Protein AF-A0A238KY26-F1 (afdb_monomer_lite)

Radius of gyration: 12.62 Å; chains: 1; bounding box: 28×30×28 Å

Secondary structure (DSSP, 8-state):
---------EEEE-GGGHHHHHHHHH-SB-TTS-B-TTTTT-EEEE-TT--

pLDDT: mean 88.8, std 15.07, range [42.94, 98.44]

InterPro domains:
  IPR018774 Bacteriophage Mu, GpT [PF10124] (8-50)

Sequence (51 aa):
MAAHWGWPNLLVVRPSLENAGRKLLNSEYVAGGETNEWKGSAELLVVLWLA

Structure (mmCIF, N/CA/C/O backbone):
data_AF-A0A238KY26-F1
#
_entry.id   AF-A0A238KY26-F1
#
loop_
_atom_site.group_PDB
_atom_site.id
_atom_site.type_symbol
_atom_site.label_atom_id
_atom_site.label_alt_id
_atom_site.label_comp_id
_atom_site.label_asym_id
_atom_site.label_entity_id
_atom_site.label_seq_id
_atom_site.pdbx_PDB_ins_code
_atom_site.Cartn_x
_atom_site.Cartn_y
_atom_site.Cartn_z
_atom_site.occupancy
_atom_site.B_iso_or_equiv
_atom_site.auth_seq_id
_atom_site.auth_comp_id
_atom_site.auth_asym_id
_atom_site.auth_atom_id
_atom_site.pdbx_PDB_model_num
ATOM 1 N N . MET A 1 1 ? -13.990 -23.525 -12.037 1.00 47.75 1 MET A N 1
ATOM 2 C CA . MET A 1 1 ? -13.683 -22.223 -11.410 1.00 47.75 1 MET A CA 1
ATOM 3 C C . MET A 1 1 ? -12.452 -22.439 -10.552 1.00 47.75 1 MET A C 1
ATOM 5 O O . MET A 1 1 ? -12.569 -22.962 -9.454 1.00 47.75 1 MET A O 1
ATOM 9 N N . ALA A 1 2 ? -11.269 -22.269 -11.140 1.00 42.94 2 ALA A N 1
ATOM 10 C CA . ALA A 1 2 ? -10.027 -22.693 -10.507 1.00 42.94 2 ALA A CA 1
ATOM 11 C C . ALA A 1 2 ? -9.664 -21.724 -9.376 1.00 42.94 2 ALA A C 1
ATOM 13 O O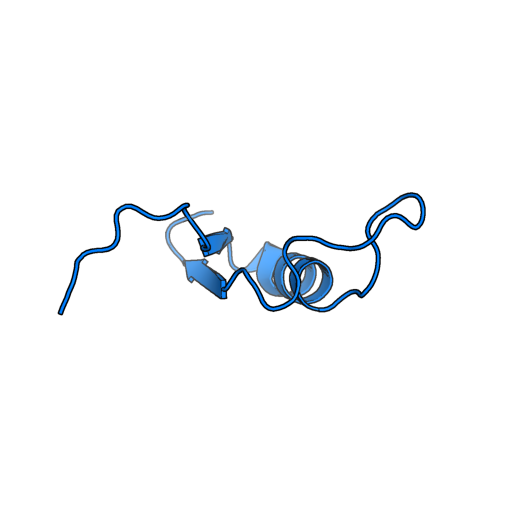 . ALA A 1 2 ? -9.535 -20.523 -9.613 1.00 42.94 2 ALA A O 1
ATOM 14 N N . ALA A 1 3 ? -9.471 -22.260 -8.170 1.00 55.81 3 ALA A N 1
ATOM 15 C CA . ALA A 1 3 ? -8.608 -21.640 -7.180 1.00 55.81 3 ALA A CA 1
ATOM 16 C C . ALA A 1 3 ? -7.202 -21.623 -7.793 1.00 55.81 3 ALA A C 1
ATOM 18 O O . ALA A 1 3 ? -6.464 -22.605 -7.731 1.00 55.81 3 ALA A O 1
ATOM 19 N N . HIS A 1 4 ? -6.890 -20.550 -8.517 1.00 55.72 4 HIS A N 1
ATOM 20 C CA . HIS A 1 4 ? -5.551 -20.317 -9.011 1.00 55.72 4 HIS A CA 1
ATOM 21 C C . HIS A 1 4 ? -4.716 -20.015 -7.771 1.00 55.72 4 HIS A C 1
ATOM 23 O O . HIS A 1 4 ? -4.916 -19.008 -7.104 1.00 55.72 4 HIS A O 1
ATOM 29 N N . TRP A 1 5 ? -3.782 -20.893 -7.431 1.00 54.56 5 TRP A N 1
ATOM 30 C CA . TRP A 1 5 ? -2.760 -20.621 -6.415 1.00 54.56 5 TRP A CA 1
ATOM 31 C C . TRP A 1 5 ? -1.729 -19.594 -6.934 1.00 54.56 5 TRP A C 1
ATOM 33 O O . TRP A 1 5 ? -0.537 -19.682 -6.648 1.00 54.56 5 TRP A O 1
ATOM 43 N N . GLY A 1 6 ? -2.183 -18.669 -7.791 1.00 54.59 6 GLY A N 1
ATOM 44 C CA . GLY A 1 6 ? -1.389 -17.585 -8.338 1.00 54.59 6 GLY A CA 1
ATOM 45 C C . GLY A 1 6 ? -1.143 -16.551 -7.257 1.00 54.59 6 GLY A C 1
ATOM 46 O O . GLY A 1 6 ? -1.808 -16.529 -6.225 1.00 54.59 6 GLY A O 1
ATOM 47 N N . TRP A 1 7 ? -0.093 -15.784 -7.481 1.00 63.16 7 TRP A N 1
ATOM 48 C CA . TRP A 1 7 ? 0.561 -14.931 -6.507 1.00 63.16 7 TRP A CA 1
ATOM 49 C C . TRP A 1 7 ? -0.416 -14.075 -5.687 1.00 63.16 7 TRP A C 1
ATOM 51 O O . TRP A 1 7 ? -1.504 -13.750 -6.159 1.00 63.16 7 TRP A O 1
ATOM 61 N N . PRO A 1 8 ? -0.074 -13.726 -4.434 1.00 69.81 8 PRO A N 1
ATOM 62 C CA . PRO A 1 8 ? -0.895 -12.811 -3.660 1.00 69.81 8 PRO A CA 1
ATOM 63 C C . PRO A 1 8 ? -0.893 -11.439 -4.345 1.00 69.81 8 PRO A C 1
ATOM 65 O O . PRO A 1 8 ? -0.019 -10.610 -4.121 1.00 69.81 8 PRO A O 1
ATOM 68 N N . ASN A 1 9 ? -1.905 -11.205 -5.174 1.00 89.12 9 ASN A N 1
ATOM 69 C CA . ASN A 1 9 ? -2.131 -9.968 -5.918 1.00 89.12 9 ASN A CA 1
ATOM 70 C C . ASN A 1 9 ? -2.807 -8.902 -5.040 1.00 89.12 9 ASN A C 1
ATOM 72 O O . ASN A 1 9 ? -3.476 -8.014 -5.552 1.00 89.12 9 ASN A O 1
ATOM 76 N N . LEU A 1 10 ? -2.735 -9.027 -3.714 1.00 94.25 10 LEU A N 1
ATOM 77 C CA . LEU A 1 10 ? -3.539 -8.237 -2.790 1.00 94.25 10 LEU A CA 1
ATOM 78 C C . LEU A 1 10 ? -2.641 -7.420 -1.869 1.00 94.25 10 LEU A C 1
ATOM 80 O O . LEU A 1 10 ? -1.973 -7.958 -0.985 1.00 94.25 10 LEU A O 1
ATOM 84 N N . LEU A 1 11 ? -2.673 -6.104 -2.042 1.00 95.31 11 LEU A N 1
ATOM 85 C CA . LEU A 1 11 ? -2.083 -5.156 -1.114 1.00 95.31 11 LEU A CA 1
ATOM 86 C C . LEU A 1 11 ? -3.077 -4.893 0.022 1.00 95.31 11 LEU A C 1
ATOM 88 O O . LEU A 1 11 ? -4.053 -4.161 -0.146 1.00 95.31 11 LEU A O 1
ATOM 92 N N . VAL A 1 12 ? -2.827 -5.489 1.187 1.00 96.00 12 VAL A N 1
ATOM 93 C CA . VAL A 1 12 ? -3.624 -5.255 2.398 1.00 96.00 12 VAL A CA 1
ATOM 94 C C . VAL A 1 12 ? -3.021 -4.097 3.188 1.00 96.00 12 VAL A C 1
ATOM 96 O O . VAL A 1 12 ? -1.841 -4.131 3.534 1.00 96.00 12 VAL A O 1
ATOM 99 N N . VAL A 1 13 ? -3.819 -3.073 3.494 1.00 97.25 13 VAL A N 1
ATOM 100 C CA . VAL A 1 13 ? -3.361 -1.892 4.242 1.00 97.25 13 VA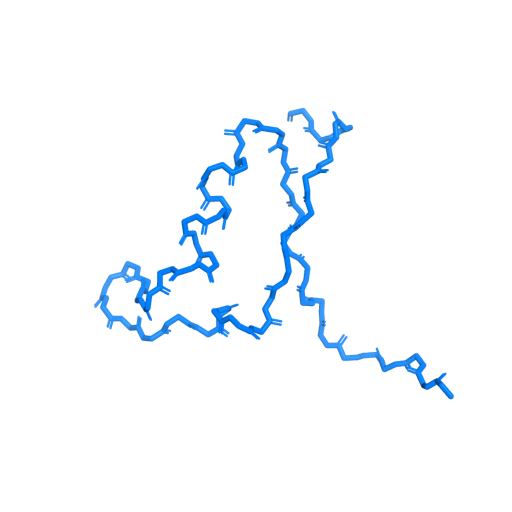L A CA 1
ATOM 101 C C . VAL A 1 13 ? -4.301 -1.518 5.378 1.00 97.25 13 VAL A C 1
ATOM 103 O O . VAL A 1 13 ? -5.497 -1.812 5.363 1.00 97.25 13 VAL A O 1
ATOM 106 N N . ARG A 1 14 ? -3.747 -0.794 6.351 1.00 98.06 14 ARG A N 1
ATOM 107 C CA . AR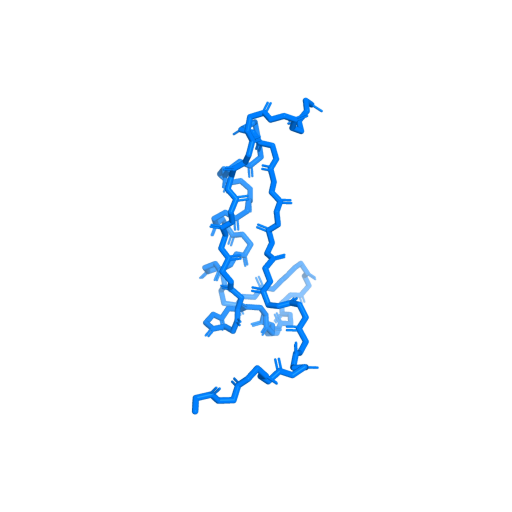G A 1 14 ? -4.515 -0.089 7.377 1.00 98.06 14 ARG A CA 1
ATOM 108 C C . ARG A 1 14 ? -5.176 1.176 6.817 1.00 98.06 14 ARG A C 1
ATOM 110 O O . ARG A 1 14 ? -4.669 1.719 5.830 1.00 98.06 14 ARG A O 1
ATOM 117 N N . PRO A 1 15 ? -6.216 1.732 7.469 1.00 97.50 15 PRO A N 1
ATOM 118 C CA . PRO A 1 15 ? -6.938 2.899 6.953 1.00 97.50 15 PRO A CA 1
ATOM 119 C C . PRO A 1 15 ? -6.042 4.120 6.717 1.00 97.50 15 PRO A C 1
ATOM 121 O O . PRO A 1 15 ? -6.169 4.803 5.706 1.00 97.50 15 PRO A O 1
ATOM 124 N N . SER A 1 16 ? -5.060 4.359 7.593 1.00 97.56 16 SER A N 1
ATOM 125 C CA . SER A 1 16 ? -4.128 5.490 7.456 1.00 97.56 16 SER A CA 1
ATOM 126 C C . SER A 1 16 ? -3.161 5.375 6.269 1.00 97.56 16 SER A C 1
ATOM 128 O O . SER A 1 16 ? -2.490 6.351 5.939 1.00 97.56 16 SER A O 1
ATOM 130 N N . LEU A 1 17 ? -3.093 4.215 5.607 1.00 98.19 17 LEU A N 1
ATOM 131 C CA . LEU A 1 17 ? -2.267 3.976 4.423 1.00 98.19 17 LEU A CA 1
ATOM 132 C C . LEU A 1 17 ? -3.084 3.813 3.137 1.00 98.19 17 LEU A C 1
ATOM 134 O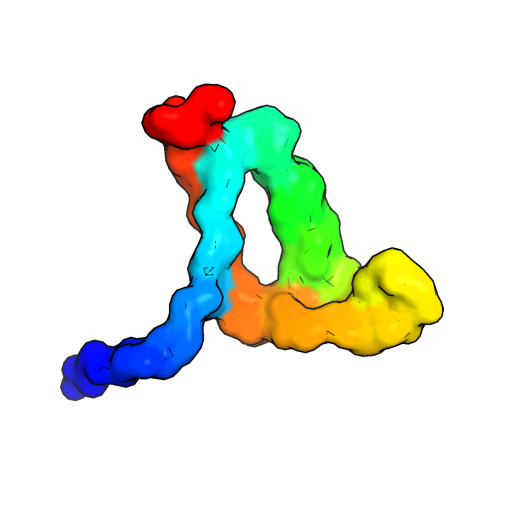 O . LEU A 1 17 ? -2.485 3.566 2.093 1.00 98.19 17 LEU A O 1
ATOM 138 N N . GLU A 1 18 ? -4.410 3.995 3.159 1.00 97.94 18 GLU A N 1
ATOM 139 C CA . GLU A 1 18 ? -5.239 3.863 1.952 1.00 97.94 18 GLU A CA 1
ATOM 140 C C . GLU A 1 18 ? -4.702 4.731 0.810 1.00 97.94 18 GLU A C 1
ATOM 142 O O . GLU A 1 18 ? -4.493 4.250 -0.303 1.00 97.94 18 GLU A O 1
ATOM 147 N N . ASN A 1 19 ? -4.416 6.003 1.090 1.00 98.44 19 ASN A N 1
ATOM 148 C CA . ASN A 1 19 ? -3.961 6.924 0.055 1.00 98.44 19 ASN A CA 1
ATOM 149 C C . ASN A 1 19 ? -2.568 6.547 -0.486 1.00 98.44 19 ASN A C 1
ATOM 151 O O . ASN A 1 19 ? -2.298 6.682 -1.679 1.00 98.44 19 ASN A O 1
ATOM 155 N N . ALA A 1 20 ? -1.692 6.019 0.374 1.00 97.56 20 ALA A N 1
ATOM 156 C CA . ALA A 1 20 ? -0.382 5.516 -0.034 1.00 97.56 20 ALA A CA 1
ATOM 157 C C . ALA A 1 20 ? -0.509 4.254 -0.904 1.00 97.56 20 ALA A C 1
ATOM 159 O O . ALA A 1 20 ? 0.141 4.168 -1.945 1.00 97.56 20 ALA A O 1
ATOM 160 N N . GLY A 1 21 ? -1.390 3.322 -0.531 1.00 97.06 21 GLY A N 1
ATOM 161 C CA . GLY A 1 21 ? -1.686 2.123 -1.314 1.00 97.06 2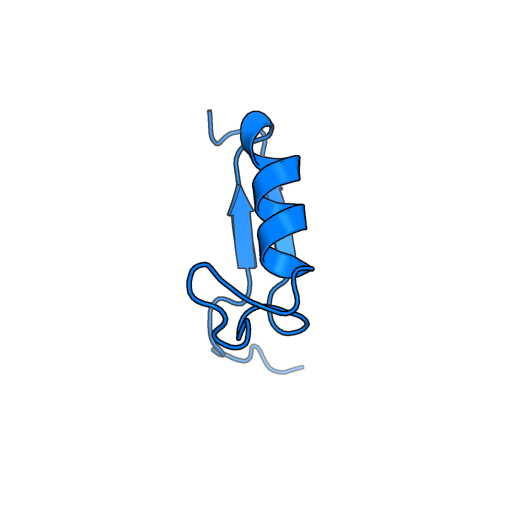1 GLY A CA 1
ATOM 162 C C . GLY A 1 21 ? -2.299 2.455 -2.675 1.00 97.06 21 GLY A C 1
ATOM 163 O O . GLY A 1 21 ? -1.841 1.950 -3.696 1.00 97.06 21 GLY A O 1
ATOM 164 N N . ARG A 1 22 ? -3.265 3.384 -2.728 1.00 97.62 22 ARG A N 1
ATOM 165 C CA . ARG A 1 22 ? -3.834 3.875 -3.996 1.00 97.62 22 ARG A CA 1
ATOM 166 C C . ARG A 1 22 ? -2.770 4.502 -4.883 1.00 97.62 22 ARG A C 1
ATOM 168 O O . ARG A 1 22 ? -2.757 4.234 -6.081 1.00 97.62 22 ARG A O 1
ATOM 175 N N . LYS A 1 23 ? -1.884 5.325 -4.319 1.00 97.44 23 LYS A N 1
ATOM 176 C CA . LYS A 1 23 ? -0.777 5.915 -5.076 1.00 97.44 23 LYS A CA 1
ATOM 177 C C . LYS A 1 23 ? 0.125 4.823 -5.651 1.00 97.44 23 LYS A C 1
ATOM 179 O O . LYS A 1 23 ? 0.384 4.842 -6.849 1.00 97.44 23 LYS A O 1
ATOM 184 N N . LEU A 1 24 ? 0.527 3.854 -4.826 1.00 95.81 24 LEU A N 1
ATOM 185 C CA . LEU A 1 24 ? 1.387 2.750 -5.245 1.00 95.81 24 LEU A CA 1
ATOM 186 C C . LEU A 1 24 ? 0.780 1.955 -6.404 1.00 95.81 24 LEU A C 1
ATOM 188 O O . LEU A 1 24 ? 1.485 1.701 -7.363 1.00 95.81 24 LEU A O 1
ATOM 192 N N . LEU A 1 25 ? -0.507 1.602 -6.364 1.00 96.56 25 LEU A N 1
ATOM 193 C CA . LEU A 1 25 ? -1.109 0.758 -7.409 1.00 96.56 25 LEU A CA 1
ATOM 194 C C . LEU A 1 25 ? -1.482 1.502 -8.701 1.00 96.56 25 LEU A C 1
ATOM 196 O O . LEU A 1 25 ? -1.768 0.862 -9.708 1.00 96.56 25 LEU A O 1
ATOM 200 N N . ASN A 1 26 ? -1.494 2.839 -8.695 1.00 96.62 26 ASN A N 1
ATOM 201 C CA . ASN A 1 26 ? -1.906 3.635 -9.860 1.00 96.62 26 ASN A CA 1
ATOM 202 C C . ASN A 1 26 ? -0.753 4.375 -10.554 1.00 96.62 26 ASN A C 1
ATOM 204 O O . ASN A 1 26 ? -0.893 4.771 -11.716 1.00 96.62 26 ASN A O 1
ATOM 208 N N . SER A 1 27 ? 0.384 4.570 -9.880 1.00 97.50 27 SER A N 1
ATOM 209 C CA . SER A 1 27 ? 1.569 5.186 -10.483 1.00 97.50 27 SER A CA 1
ATOM 210 C C . SER A 1 27 ? 2.149 4.319 -11.604 1.00 97.50 27 SER A C 1
ATOM 212 O O . SER A 1 27 ? 2.260 3.110 -11.451 1.00 97.50 27 SER A O 1
ATOM 214 N N . GLU A 1 28 ? 2.549 4.937 -12.721 1.00 97.25 28 GLU A N 1
ATOM 215 C CA . GLU A 1 28 ? 3.245 4.233 -13.819 1.00 97.25 28 GLU A CA 1
ATOM 216 C C . GLU A 1 28 ? 4.625 3.720 -13.392 1.00 97.25 28 GLU A C 1
ATOM 218 O O . GLU A 1 28 ? 5.084 2.677 -13.854 1.00 97.25 28 GLU A O 1
ATOM 223 N N . TYR A 1 29 ? 5.276 4.462 -12.492 1.00 96.62 29 TYR A N 1
ATOM 224 C CA . TYR A 1 29 ? 6.653 4.228 -12.084 1.00 96.62 29 TYR A CA 1
ATOM 225 C C . TYR A 1 29 ? 6.791 4.163 -10.565 1.00 96.62 29 TYR A C 1
ATOM 227 O O . TYR A 1 29 ? 6.065 4.846 -9.835 1.00 96.62 29 TYR A O 1
ATOM 235 N N . VAL A 1 30 ? 7.758 3.376 -10.101 1.00 91.88 30 VAL A N 1
ATOM 236 C CA . VAL A 1 30 ? 8.182 3.329 -8.695 1.00 91.88 30 VAL A CA 1
ATOM 237 C C . VAL A 1 30 ? 9.296 4.348 -8.425 1.00 91.88 30 VAL A C 1
ATOM 239 O O . VAL A 1 30 ? 9.713 5.105 -9.309 1.00 91.88 30 VAL A O 1
ATOM 242 N N . ALA A 1 31 ? 9.769 4.417 -7.178 1.00 88.75 31 ALA A N 1
ATOM 243 C CA . ALA A 1 31 ? 10.895 5.278 -6.829 1.00 88.75 31 ALA A CA 1
ATOM 244 C C . ALA A 1 31 ? 12.141 4.854 -7.626 1.00 88.75 31 ALA A C 1
ATOM 246 O O . ALA A 1 31 ? 12.593 3.727 -7.493 1.00 88.75 31 ALA A O 1
ATOM 247 N N . GLY A 1 32 ? 12.677 5.757 -8.452 1.00 89.12 32 GLY A N 1
ATOM 248 C CA . GLY A 1 32 ? 13.795 5.463 -9.360 1.00 89.12 32 GLY A CA 1
ATOM 249 C C . GLY A 1 32 ? 13.421 5.448 -10.845 1.00 89.12 32 GLY A C 1
ATOM 250 O O . GLY A 1 32 ? 14.314 5.465 -11.684 1.00 89.12 32 GLY A O 1
ATOM 251 N N . GLY A 1 33 ? 12.125 5.507 -11.183 1.00 94.12 33 GLY A N 1
ATOM 252 C CA . GLY A 1 33 ? 11.653 5.593 -12.573 1.00 94.12 33 GLY A CA 1
ATOM 253 C C . GLY A 1 33 ? 11.452 4.243 -13.268 1.00 94.12 33 GLY A C 1
ATOM 254 O O . GLY A 1 33 ? 11.110 4.211 -14.447 1.00 94.12 33 GLY A O 1
ATOM 255 N N . GLU A 1 34 ? 11.634 3.132 -12.554 1.00 97.12 34 GLU A N 1
ATOM 256 C CA . GLU A 1 34 ? 11.329 1.783 -13.042 1.00 97.12 34 GLU A CA 1
ATOM 257 C C . GLU A 1 34 ? 9.815 1.600 -13.214 1.00 97.12 34 GLU A C 1
ATOM 259 O O . GLU A 1 34 ? 9.021 2.237 -12.518 1.00 97.12 34 GLU A O 1
ATOM 264 N N . THR A 1 35 ? 9.403 0.725 -14.137 1.00 96.88 35 THR A N 1
ATOM 265 C CA . THR A 1 35 ? 7.979 0.424 -14.359 1.00 96.88 35 THR A CA 1
ATOM 266 C C . THR A 1 35 ? 7.381 -0.255 -13.134 1.00 96.88 35 THR A C 1
ATOM 268 O O . THR A 1 35 ? 7.969 -1.170 -12.566 1.00 96.88 35 THR A O 1
ATOM 271 N N . ASN A 1 36 ? 6.189 0.180 -12.746 1.00 95.88 36 ASN A N 1
ATOM 272 C CA . ASN A 1 36 ? 5.460 -0.399 -11.633 1.00 95.88 36 ASN A CA 1
ATOM 273 C C . ASN A 1 36 ? 4.794 -1.728 -12.015 1.00 95.88 36 ASN A C 1
ATOM 275 O O . ASN A 1 36 ? 3.749 -1.740 -12.664 1.00 95.88 36 ASN A O 1
ATOM 279 N N . GLU A 1 37 ? 5.363 -2.842 -11.560 1.00 93.31 37 GLU A N 1
ATOM 280 C CA . GLU A 1 37 ? 4.826 -4.183 -11.822 1.00 93.31 37 GLU A CA 1
ATOM 281 C C . GLU A 1 37 ? 3.471 -4.457 -11.150 1.00 93.31 37 GLU A C 1
ATOM 283 O O . GLU A 1 37 ? 2.727 -5.323 -11.609 1.00 93.31 37 GLU A O 1
ATOM 288 N N . TRP A 1 38 ? 3.124 -3.713 -10.093 1.00 94.06 38 TRP A N 1
ATOM 289 C CA . TRP A 1 38 ? 1.869 -3.880 -9.347 1.00 94.06 38 TRP A CA 1
ATOM 290 C C . TRP A 1 38 ? 0.691 -3.161 -10.003 1.00 94.06 38 TRP A C 1
ATOM 292 O O . TRP A 1 38 ? -0.472 -3.450 -9.704 1.00 94.06 38 TRP A O 1
ATOM 302 N N . LYS A 1 39 ? 0.965 -2.212 -10.902 1.00 95.38 39 LYS A N 1
ATOM 303 C CA . LYS A 1 39 ? -0.082 -1.461 -11.583 1.00 95.38 39 LYS A CA 1
ATOM 304 C C . LYS A 1 39 ? -0.888 -2.378 -12.499 1.00 95.38 39 LYS A C 1
ATOM 306 O O . LYS A 1 39 ? -0.363 -2.969 -13.435 1.00 95.38 39 LYS A O 1
ATOM 311 N N . GLY A 1 40 ? -2.194 -2.452 -12.246 1.00 92.75 40 GLY A N 1
ATOM 312 C CA . GLY A 1 40 ? -3.123 -3.277 -13.026 1.00 92.75 40 GLY A CA 1
ATOM 313 C C . GLY A 1 40 ? -3.005 -4.785 -12.777 1.00 92.75 40 GLY A C 1
ATOM 314 O O . GLY A 1 40 ? -3.783 -5.540 -13.353 1.00 92.75 40 GLY A O 1
ATOM 315 N N . SER A 1 41 ? -2.076 -5.220 -11.921 1.00 92.62 41 SER A N 1
ATOM 316 C CA . SER A 1 41 ? -1.896 -6.621 -11.528 1.00 92.62 41 SER A CA 1
ATOM 317 C C . SER A 1 41 ? -2.287 -6.882 -10.070 1.00 92.62 41 SER A C 1
ATOM 319 O O . SER A 1 41 ? -2.664 -8.008 -9.754 1.00 92.62 41 SER A O 1
ATOM 321 N N . ALA A 1 42 ? -2.243 -5.861 -9.202 1.00 94.94 42 ALA A N 1
ATOM 322 C CA . ALA A 1 42 ? -2.619 -5.961 -7.796 1.00 94.94 42 ALA A CA 1
ATOM 323 C C . ALA A 1 42 ? -3.888 -5.160 -7.438 1.00 94.94 42 ALA A C 1
ATOM 325 O O . ALA A 1 42 ? -4.175 -4.105 -8.005 1.00 94.94 42 ALA A O 1
ATOM 326 N N . GLU A 1 43 ? -4.625 -5.653 -6.443 1.00 95.00 43 GLU A N 1
ATOM 327 C CA . GLU A 1 43 ? -5.814 -5.047 -5.842 1.00 95.00 43 GLU A CA 1
ATOM 328 C C . GLU A 1 43 ? -5.494 -4.457 -4.458 1.00 95.00 43 GLU A C 1
ATOM 330 O O . GLU A 1 43 ? -4.625 -4.951 -3.737 1.00 95.00 43 GLU A O 1
ATOM 335 N N . LEU A 1 44 ? -6.216 -3.404 -4.059 1.00 96.88 44 LEU A N 1
ATOM 336 C CA . LEU A 1 44 ? -6.087 -2.778 -2.739 1.00 96.88 44 LEU A CA 1
ATOM 337 C C . LEU A 1 44 ? -7.225 -3.225 -1.820 1.00 96.88 44 LEU A C 1
ATOM 339 O O . LEU A 1 44 ? -8.390 -2.952 -2.109 1.00 96.88 44 LEU A O 1
ATOM 343 N N . LEU A 1 45 ? -6.884 -3.799 -0.666 1.00 97.25 45 LEU A N 1
ATOM 344 C CA . LEU A 1 45 ? -7.828 -4.070 0.416 1.00 97.25 45 LEU A CA 1
ATOM 345 C C . LEU A 1 45 ? -7.464 -3.249 1.657 1.00 97.25 45 LEU A C 1
ATOM 347 O O . LEU A 1 45 ? -6.410 -3.437 2.261 1.00 97.25 45 LEU A O 1
ATOM 351 N N . VAL A 1 46 ? -8.367 -2.363 2.071 1.00 97.44 46 VAL A N 1
ATOM 352 C CA . VAL A 1 46 ? -8.249 -1.627 3.336 1.00 97.44 46 VAL A CA 1
ATOM 353 C C . VAL A 1 46 ? -8.966 -2.407 4.435 1.00 97.44 46 VAL A C 1
ATOM 355 O O . VAL A 1 46 ? -10.137 -2.753 4.284 1.00 97.44 46 VAL A O 1
ATOM 358 N N . VAL A 1 47 ? -8.288 -2.670 5.553 1.00 97.56 47 VAL A N 1
ATOM 359 C CA . VAL A 1 47 ? -8.848 -3.409 6.696 1.00 97.56 47 VAL A CA 1
ATOM 360 C C . VAL A 1 47 ? -8.746 -2.611 7.989 1.00 97.56 47 VAL A C 1
ATOM 362 O O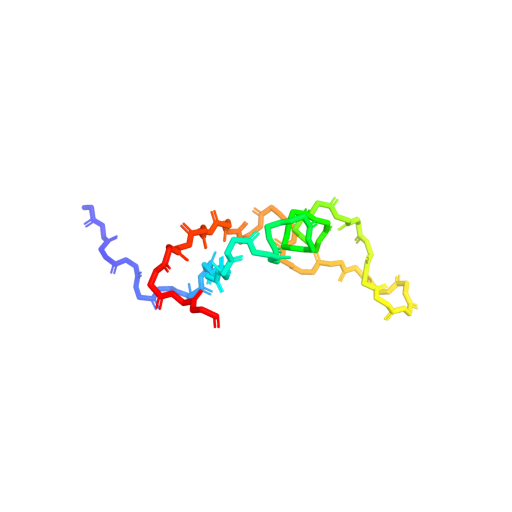 . VAL A 1 47 ? -7.701 -2.055 8.306 1.00 97.56 47 VAL A O 1
ATOM 365 N N . LEU A 1 48 ? -9.828 -2.595 8.773 1.00 94.94 48 LEU A N 1
ATOM 366 C CA . LEU A 1 48 ? -9.880 -1.869 10.051 1.00 94.94 48 LEU A CA 1
ATOM 367 C C . LEU A 1 48 ? -9.073 -2.541 11.172 1.00 94.94 48 LEU A C 1
ATOM 369 O O . LEU A 1 48 ? -8.654 -1.865 12.103 1.00 94.94 48 LEU A O 1
ATOM 373 N N . TRP A 1 49 ? -8.872 -3.860 11.108 1.00 94.69 49 TRP A N 1
ATOM 374 C CA . TRP A 1 49 ? -8.193 -4.619 12.166 1.00 94.69 49 TRP A CA 1
ATOM 375 C C . TRP A 1 49 ? -6.665 -4.466 12.145 1.00 94.69 49 TRP A C 1
ATOM 377 O O . TRP A 1 49 ? -6.002 -4.834 13.113 1.00 94.69 49 TRP A O 1
ATOM 387 N N . LEU A 1 50 ? -6.103 -3.922 11.063 1.00 84.25 50 LEU A N 1
ATOM 388 C CA . LEU A 1 50 ? -4.691 -3.576 10.961 1.00 84.25 50 LEU A CA 1
ATOM 389 C C . LEU A 1 50 ? -4.548 -2.126 11.450 1.00 84.25 50 LEU A C 1
ATOM 391 O O . LEU A 1 50 ? -4.910 -1.204 10.726 1.00 84.25 50 LEU A O 1
ATOM 395 N N . ALA A 1 51 ? -4.124 -1.931 12.702 1.00 80.12 51 ALA A N 1
ATOM 396 C CA . ALA A 1 51 ? -3.950 -0.609 13.322 1.00 80.12 51 ALA A CA 1
ATOM 397 C C . ALA A 1 51 ? -2.599 0.033 12.962 1.00 80.12 51 ALA A C 1
ATOM 399 O O . ALA A 1 51 ? -1.583 -0.688 12.888 1.00 80.12 51 ALA A O 1
#

Organism: NCBI:txid696760

Foldseek 3Di:
DDPPPDDQLEDEDEPVCPVVVVCLQPDQADPPRHGRPSHVRHDYDYDHVHD